Protein AF-A0A4Y8I2G7-F1 (afdb_monomer)

Solvent-accessible surface area (backbone atoms only — not comparable to full-atom values): 7886 Å² total; per-residue (Å²): 135,92,82,72,86,53,80,65,28,62,52,94,85,56,52,72,66,55,50,51,52,40,47,52,52,48,54,53,49,52,52,50,27,51,52,22,44,52,49,19,51,55,40,32,76,77,71,36,92,41,72,80,19,49,49,34,40,51,43,22,52,52,36,48,48,24,47,54,51,12,40,75,68,45,41,53,61,55,30,51,53,42,42,47,53,40,39,47,51,46,36,56,53,47,49,65,72,66,74,45,76,83,85,34,58,73,45,57,60,47,42,54,49,23,40,54,54,34,52,76,79,44,60,68,72,60,22,52,50,50,46,49,60,51,48,67,61,60,67,68,69,81,79,122

Radius of gyration: 16.77 Å; Cα contacts (8 Å, |Δi|>4): 136; chains: 1; bounding box: 57×23×41 Å

Structure (mmCIF, N/CA/C/O backbone):
data_AF-A0A4Y8I2G7-F1
#
_entry.id   AF-A0A4Y8I2G7-F1
#
loop_
_atom_site.group_PDB
_atom_site.id
_atom_site.type_symbol
_atom_site.label_atom_id
_atom_site.label_alt_id
_atom_site.label_comp_id
_atom_site.label_asym_id
_atom_site.label_entity_id
_atom_site.label_seq_id
_atom_site.pdbx_PDB_ins_code
_atom_site.Cartn_x
_atom_site.Cartn_y
_atom_site.Cartn_z
_atom_site.occupancy
_atom_site.B_iso_or_equiv
_atom_site.auth_seq_id
_atom_site.auth_comp_id
_atom_site.auth_asym_id
_atom_site.auth_atom_id
_atom_site.pdbx_PDB_model_num
ATOM 1 N N . MET A 1 1 ? -27.088 10.682 16.268 1.00 42.91 1 MET A N 1
ATOM 2 C CA . MET A 1 1 ? -26.927 11.184 14.885 1.00 42.91 1 MET A CA 1
ATOM 3 C C . MET A 1 1 ? -26.196 10.111 14.079 1.00 42.91 1 MET A C 1
ATOM 5 O O . MET A 1 1 ? -25.053 9.811 14.374 1.00 42.91 1 MET A O 1
ATOM 9 N N . ASN A 1 2 ? -26.893 9.438 13.162 1.00 51.47 2 ASN A N 1
ATOM 10 C CA . ASN A 1 2 ? -26.504 8.152 12.563 1.00 51.47 2 ASN A CA 1
ATOM 11 C C . ASN A 1 2 ? -25.748 8.350 11.228 1.00 51.47 2 ASN A C 1
ATOM 13 O O . ASN A 1 2 ? -26.271 8.000 10.174 1.00 51.47 2 ASN A O 1
ATOM 17 N N . LYS A 1 3 ? -24.583 9.021 11.237 1.00 52.00 3 LYS A N 1
ATOM 18 C CA . LYS A 1 3 ? -23.976 9.557 9.995 1.00 52.00 3 LYS A CA 1
ATOM 19 C C . LYS A 1 3 ? -22.889 8.713 9.326 1.00 52.00 3 LYS A C 1
ATOM 21 O O . LYS A 1 3 ? -22.531 9.020 8.196 1.00 52.00 3 LYS A O 1
ATOM 26 N N . TYR A 1 4 ? -22.434 7.622 9.935 1.00 53.34 4 TYR A N 1
ATOM 27 C CA . TYR A 1 4 ? -21.360 6.806 9.361 1.00 53.34 4 TYR A CA 1
ATOM 28 C C . TYR A 1 4 ? -21.714 5.319 9.414 1.00 53.34 4 TYR A C 1
ATOM 30 O O . TYR A 1 4 ? -21.094 4.529 10.125 1.00 53.34 4 TYR A O 1
ATOM 38 N N . LYS A 1 5 ? -22.734 4.912 8.645 1.00 55.44 5 LYS A N 1
ATOM 39 C CA . LYS A 1 5 ? -22.791 3.524 8.164 1.00 55.44 5 LYS A CA 1
ATOM 40 C C . LYS A 1 5 ? -21.670 3.372 7.153 1.00 55.44 5 LYS A C 1
ATOM 42 O O . LYS A 1 5 ? -21.831 3.617 5.962 1.00 55.44 5 LYS A O 1
ATOM 47 N N . LEU A 1 6 ? -20.499 3.076 7.679 1.00 63.94 6 LEU A N 1
ATOM 48 C CA . LEU A 1 6 ? -19.303 2.934 6.894 1.00 63.94 6 LEU A CA 1
ATOM 49 C C . LEU A 1 6 ? -19.394 1.621 6.115 1.00 63.94 6 LEU A C 1
ATOM 51 O O . LEU A 1 6 ? -19.560 0.570 6.722 1.00 63.94 6 LEU A O 1
ATOM 55 N N . PHE A 1 7 ? -19.367 1.686 4.782 1.00 77.94 7 PHE A N 1
ATOM 56 C CA . PHE A 1 7 ? -19.612 0.524 3.918 1.00 77.94 7 PHE A CA 1
ATOM 57 C C . PHE A 1 7 ? -18.551 -0.572 4.091 1.00 77.94 7 PHE A C 1
ATOM 59 O O . PHE A 1 7 ? -18.854 -1.762 4.042 1.00 77.94 7 PHE A O 1
ATOM 66 N N . PHE A 1 8 ? -17.294 -0.181 4.293 1.00 84.75 8 PHE A N 1
ATOM 67 C CA . PHE A 1 8 ? -16.179 -1.115 4.312 1.00 84.75 8 PHE A CA 1
ATOM 68 C C . PHE A 1 8 ? -16.090 -1.909 5.624 1.00 84.75 8 PHE A C 1
ATOM 70 O O . PHE A 1 8 ? -16.005 -1.316 6.697 1.00 84.75 8 PHE A O 1
ATOM 77 N N . ALA A 1 9 ? -16.056 -3.247 5.520 1.00 84.06 9 ALA A N 1
ATOM 78 C CA . ALA A 1 9 ? -15.854 -4.174 6.639 1.00 84.06 9 ALA A CA 1
ATOM 79 C C . ALA A 1 9 ? -16.783 -3.900 7.841 1.00 84.06 9 ALA A C 1
ATOM 81 O O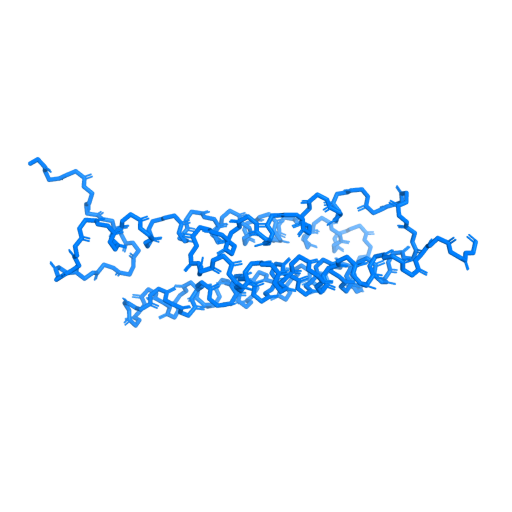 . ALA A 1 9 ? -16.367 -4.008 8.995 1.00 84.06 9 ALA A O 1
ATOM 82 N N . PHE A 1 10 ? -18.033 -3.516 7.567 1.00 86.12 10 PHE A N 1
ATOM 83 C CA . PHE A 1 10 ? -18.988 -3.089 8.586 1.00 86.12 10 PHE A CA 1
ATOM 84 C C . PHE A 1 10 ? -19.320 -4.208 9.584 1.00 86.12 10 PHE A C 1
ATOM 86 O O . PHE A 1 10 ? -19.812 -5.274 9.193 1.00 86.12 10 PHE A O 1
ATOM 93 N N . ASP A 1 11 ? -19.151 -3.926 10.878 1.00 86.25 11 ASP A N 1
ATOM 94 C CA . ASP A 1 11 ? -19.719 -4.720 11.964 1.00 86.25 11 ASP A CA 1
ATOM 95 C C . ASP A 1 11 ? -20.583 -3.823 12.878 1.00 86.25 11 ASP A C 1
ATOM 97 O O . ASP A 1 11 ? -20.114 -2.792 13.371 1.00 86.25 11 ASP A O 1
ATOM 101 N N . PRO A 1 12 ? -21.861 -4.174 13.132 1.00 83.56 12 PRO A N 1
ATOM 102 C CA . PRO A 1 12 ? -22.718 -3.401 14.030 1.00 83.56 12 PRO A CA 1
ATOM 103 C C . PRO A 1 12 ? -22.181 -3.308 15.466 1.00 83.56 12 PRO A C 1
ATOM 105 O O . PRO A 1 12 ? -22.563 -2.380 16.180 1.00 83.56 12 PRO A O 1
ATOM 108 N N . LYS A 1 13 ? -21.299 -4.225 15.882 1.00 87.06 13 LYS A N 1
ATOM 109 C CA . LYS A 1 13 ? -20.649 -4.223 17.199 1.00 87.06 13 LYS A CA 1
ATOM 110 C C . LYS A 1 13 ? -19.433 -3.298 17.277 1.00 87.06 13 LYS A C 1
ATOM 112 O O . LYS A 1 13 ? -18.936 -3.075 18.377 1.00 87.06 13 LYS A O 1
ATOM 117 N N . ASP A 1 14 ? -18.962 -2.756 16.153 1.00 86.31 14 ASP A N 1
ATOM 118 C CA . ASP A 1 14 ? -17.820 -1.843 16.150 1.00 86.31 14 ASP A CA 1
ATOM 119 C C . ASP A 1 14 ? -18.150 -0.547 16.895 1.00 86.31 14 ASP A C 1
ATOM 121 O O . ASP A 1 14 ? -19.212 0.054 16.679 1.00 86.31 14 ASP A O 1
ATOM 125 N N . THR A 1 15 ? -17.195 -0.082 17.700 1.00 88.25 15 THR A N 1
ATOM 126 C CA . THR A 1 15 ? -17.187 1.271 18.262 1.00 88.25 15 THR A CA 1
ATOM 127 C C . THR A 1 15 ? -16.985 2.312 17.157 1.00 88.25 15 THR A C 1
ATOM 129 O O . THR A 1 15 ? -16.558 1.997 16.044 1.00 88.25 15 THR A O 1
ATOM 132 N N . GLU A 1 16 ? -17.292 3.578 17.442 1.00 84.38 16 GLU A N 1
ATOM 133 C CA . GLU A 1 16 ? -17.085 4.669 16.480 1.00 84.38 16 GLU A CA 1
ATOM 134 C C . GLU A 1 16 ? -15.614 4.804 16.056 1.00 84.38 16 GLU A C 1
ATOM 136 O O . GLU A 1 16 ? -15.331 4.979 14.873 1.00 84.38 16 GLU A O 1
ATOM 141 N N . GLU A 1 17 ? -14.688 4.616 16.996 1.00 84.38 17 GLU A N 1
ATOM 142 C CA . GLU A 1 17 ? -13.244 4.630 16.747 1.00 84.38 17 GLU A CA 1
ATOM 143 C C . GLU A 1 17 ? -12.821 3.561 15.728 1.00 84.38 17 GLU A C 1
ATOM 145 O O . GLU A 1 17 ? -12.186 3.884 14.725 1.00 84.38 17 GLU A O 1
ATOM 150 N N . ILE A 1 18 ? -13.267 2.310 15.904 1.00 86.69 18 ILE A N 1
ATOM 151 C CA . ILE A 1 18 ? -12.967 1.216 14.964 1.00 86.69 18 ILE A CA 1
ATOM 152 C C . ILE A 1 18 ? -13.560 1.510 13.580 1.00 86.69 18 ILE A C 1
ATOM 154 O O . ILE A 1 18 ? -12.943 1.220 12.556 1.00 86.69 18 ILE A O 1
ATOM 158 N N . ARG A 1 19 ? -14.752 2.112 13.511 1.00 87.00 19 ARG A N 1
ATOM 159 C CA . ARG A 1 19 ? -15.365 2.483 12.225 1.00 87.00 19 ARG A CA 1
ATOM 160 C C . ARG A 1 19 ? -14.554 3.558 11.504 1.00 87.00 19 ARG A C 1
ATOM 162 O O . ARG A 1 19 ? -14.391 3.464 10.289 1.00 87.00 19 ARG A O 1
ATOM 169 N N . LEU A 1 20 ? -14.036 4.551 12.225 1.00 85.19 20 LEU A N 1
ATOM 170 C CA . LEU A 1 20 ? -13.154 5.575 11.658 1.00 85.19 20 LEU A CA 1
ATOM 171 C C . LEU A 1 20 ? -11.829 4.970 11.179 1.00 85.19 20 LEU A C 1
ATOM 173 O O . LEU A 1 20 ? -11.387 5.279 10.073 1.00 85.19 20 LEU A O 1
ATOM 177 N N . GLU A 1 21 ? -11.245 4.053 11.951 1.00 87.00 21 GLU A N 1
ATOM 178 C CA . GLU A 1 21 ? -10.035 3.316 11.570 1.00 87.00 21 GLU A CA 1
ATOM 179 C C . GLU A 1 21 ? -10.245 2.526 10.265 1.00 87.00 21 GLU A C 1
ATOM 181 O O . GLU A 1 21 ? -9.472 2.660 9.313 1.00 87.00 21 GLU A O 1
ATOM 186 N N . LYS A 1 22 ? -11.348 1.768 10.171 1.00 89.75 22 LYS A N 1
ATOM 187 C CA . LYS A 1 22 ? -11.750 1.024 8.964 1.00 89.75 22 LYS A CA 1
ATOM 188 C C . LYS A 1 22 ? -11.905 1.935 7.748 1.00 89.75 22 LYS A C 1
ATOM 190 O O . LYS A 1 22 ? -11.509 1.562 6.643 1.00 89.75 22 LYS A O 1
ATOM 195 N N . PHE A 1 23 ? -12.455 3.132 7.943 1.00 88.19 23 PHE A N 1
ATOM 196 C CA . PHE A 1 23 ? -12.615 4.113 6.873 1.00 88.19 23 PHE A CA 1
ATOM 197 C C . PHE A 1 23 ? -11.300 4.670 6.375 1.00 88.19 23 PHE A C 1
ATOM 199 O O . PHE A 1 23 ? -11.083 4.720 5.167 1.00 88.19 23 PHE A O 1
ATOM 206 N N . ALA A 1 24 ? -10.427 5.066 7.297 1.00 87.69 24 ALA A N 1
ATOM 207 C CA . ALA A 1 24 ? -9.111 5.575 6.962 1.00 87.69 24 ALA A CA 1
ATOM 208 C C . ALA A 1 24 ? -8.307 4.508 6.205 1.00 87.69 24 ALA A C 1
ATOM 210 O O . ALA A 1 24 ? -7.758 4.794 5.142 1.00 87.69 24 ALA A O 1
ATOM 211 N N . ALA A 1 25 ? -8.321 3.259 6.689 1.00 89.25 25 ALA A N 1
ATOM 212 C CA . ALA A 1 25 ? -7.662 2.137 6.027 1.00 89.25 25 ALA A CA 1
ATOM 213 C C . ALA A 1 25 ? -8.207 1.907 4.607 1.00 89.25 25 ALA A C 1
ATOM 215 O O . ALA A 1 25 ? -7.424 1.734 3.669 1.00 89.25 25 ALA A O 1
ATOM 216 N N . PHE A 1 26 ? -9.531 1.957 4.427 1.00 91.44 26 PHE A N 1
ATOM 217 C CA . PHE A 1 26 ? -10.163 1.857 3.112 1.00 91.44 26 PHE A CA 1
ATOM 218 C C . PHE A 1 26 ? -9.753 3.002 2.182 1.00 91.44 26 PHE A C 1
ATOM 220 O O . PHE A 1 26 ? -9.312 2.736 1.068 1.00 91.44 26 PHE A O 1
ATOM 227 N N . LEU A 1 27 ? -9.863 4.257 2.629 1.00 89.56 27 LEU A N 1
ATOM 228 C CA . LEU A 1 27 ? -9.540 5.435 1.820 1.00 89.56 27 LEU A CA 1
ATOM 229 C C . LEU A 1 27 ? -8.093 5.409 1.334 1.00 89.56 27 LEU A C 1
ATOM 231 O O . LEU A 1 27 ? -7.841 5.586 0.142 1.00 89.56 27 LEU A O 1
ATOM 235 N N . VAL A 1 28 ? -7.152 5.157 2.245 1.00 89.25 28 VAL A N 1
ATOM 236 C CA . VAL A 1 28 ? -5.724 5.088 1.927 1.00 89.25 28 VAL A CA 1
ATOM 237 C C . VAL A 1 28 ? -5.460 3.958 0.938 1.00 89.25 28 VAL A C 1
ATOM 239 O O . VAL A 1 28 ? -4.884 4.185 -0.124 1.00 89.25 28 VAL 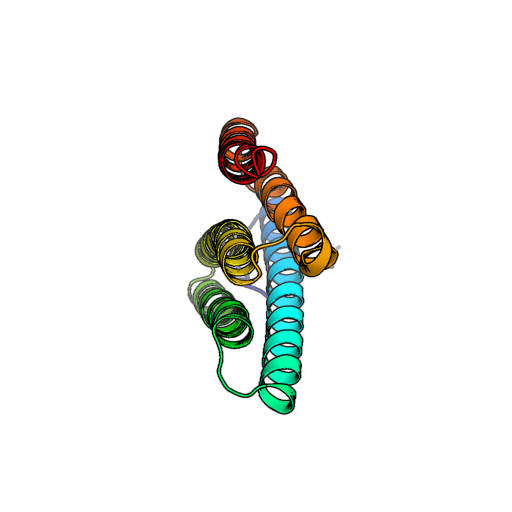A O 1
ATOM 242 N N . SER A 1 29 ? -5.932 2.749 1.244 1.00 91.44 29 SER A N 1
ATOM 243 C CA . SER A 1 29 ? -5.629 1.574 0.425 1.00 91.44 29 SER A CA 1
ATOM 244 C C . SER A 1 29 ? -6.289 1.642 -0.950 1.00 91.44 29 SER A C 1
ATOM 246 O O . SER A 1 29 ? -5.654 1.304 -1.947 1.00 91.44 29 SER A O 1
ATOM 248 N N . ALA A 1 30 ? -7.531 2.128 -1.041 1.00 91.81 30 ALA A N 1
ATOM 249 C CA . ALA A 1 30 ? -8.217 2.334 -2.314 1.00 91.81 30 ALA A CA 1
ATOM 250 C C . ALA A 1 30 ? -7.486 3.376 -3.172 1.00 91.81 30 ALA A C 1
ATOM 252 O O . ALA A 1 30 ? -7.217 3.122 -4.344 1.00 91.81 30 ALA A O 1
ATOM 253 N N . SER A 1 31 ? -7.087 4.505 -2.577 1.00 90.81 31 SER A N 1
ATOM 254 C CA . SER A 1 31 ? -6.334 5.553 -3.278 1.00 90.81 31 SER A CA 1
ATOM 255 C C . SER A 1 31 ? -4.988 5.036 -3.790 1.00 90.81 31 SER A C 1
ATOM 257 O O . SER A 1 31 ? -4.655 5.233 -4.957 1.00 90.81 31 SER A O 1
ATOM 259 N N . CYS A 1 32 ? -4.234 4.311 -2.956 1.00 89.50 32 CYS A N 1
ATOM 260 C CA . CYS A 1 32 ? -2.9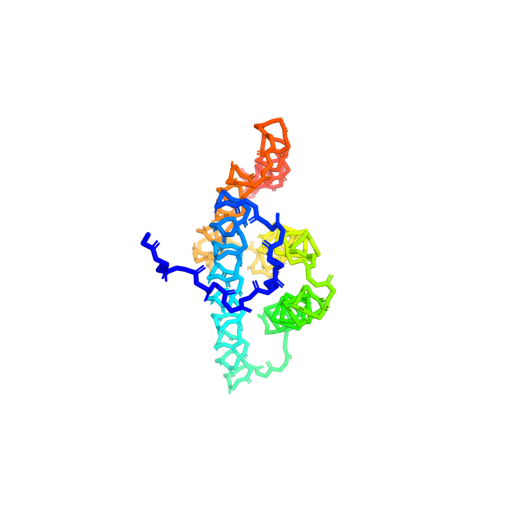61 3.708 -3.351 1.00 89.50 32 CYS A CA 1
ATOM 261 C C . CYS A 1 32 ? -3.132 2.634 -4.433 1.00 89.50 32 CYS A C 1
ATOM 263 O O . CYS A 1 32 ? -2.320 2.562 -5.348 1.00 89.50 32 CYS A O 1
ATOM 265 N N . THR A 1 33 ? -4.186 1.819 -4.356 1.00 92.94 33 THR A N 1
ATOM 266 C CA . THR A 1 33 ? -4.482 0.774 -5.350 1.00 92.94 33 THR A CA 1
ATOM 267 C C . THR A 1 33 ? -4.810 1.390 -6.711 1.00 92.94 33 THR A C 1
ATOM 269 O O . THR A 1 33 ? -4.303 0.919 -7.730 1.00 92.94 33 THR A O 1
ATOM 272 N N . LEU A 1 34 ? -5.600 2.472 -6.728 1.00 93.44 34 LEU A N 1
ATOM 273 C CA . LEU A 1 34 ? -5.905 3.240 -7.938 1.00 93.44 34 LEU A CA 1
ATOM 274 C C . LEU A 1 34 ? -4.644 3.883 -8.523 1.00 93.44 34 LEU A C 1
ATOM 276 O O . LEU A 1 34 ? -4.376 3.723 -9.710 1.00 93.44 34 LEU A O 1
ATOM 280 N N . ALA A 1 35 ? -3.844 4.555 -7.692 1.00 90.38 35 ALA A N 1
ATOM 281 C CA . ALA A 1 35 ? -2.590 5.166 -8.122 1.00 90.38 35 ALA A CA 1
ATOM 282 C C . ALA A 1 35 ? -1.604 4.124 -8.681 1.00 90.38 35 ALA A C 1
ATOM 284 O O . ALA A 1 35 ? -1.034 4.338 -9.749 1.00 90.38 35 ALA A O 1
ATOM 285 N N . GLY A 1 36 ? -1.454 2.976 -8.010 1.00 90.25 36 GLY A N 1
ATOM 286 C CA . GLY A 1 36 ? -0.631 1.857 -8.476 1.00 90.25 36 GLY A CA 1
ATOM 287 C C . GLY A 1 36 ? -1.120 1.288 -9.807 1.00 90.25 36 GLY A C 1
ATOM 288 O O . GLY A 1 36 ? -0.316 1.061 -10.705 1.00 90.25 36 GLY A O 1
ATOM 289 N N . GLY A 1 37 ? -2.440 1.163 -9.987 1.00 93.31 37 GLY A N 1
ATOM 290 C CA . GLY A 1 37 ? -3.036 0.711 -11.244 1.00 93.31 37 GLY A CA 1
ATOM 291 C C . GLY A 1 37 ? -2.789 1.683 -12.399 1.00 93.31 37 GLY A C 1
ATOM 292 O O . GLY A 1 37 ? -2.390 1.257 -13.482 1.00 93.31 37 GLY A O 1
ATOM 293 N N . ILE A 1 38 ? -2.960 2.989 -12.160 1.00 92.31 38 ILE A N 1
ATOM 294 C CA . ILE A 1 38 ? -2.652 4.044 -13.141 1.00 92.31 38 ILE A CA 1
ATOM 295 C C . ILE A 1 38 ? -1.166 4.004 -13.512 1.00 92.31 38 ILE A C 1
ATOM 297 O O . ILE A 1 38 ? -0.828 4.041 -14.694 1.00 92.31 38 ILE A O 1
ATOM 301 N N . TRP A 1 39 ? -0.283 3.879 -12.518 1.00 88.44 39 TRP A N 1
ATOM 302 C CA . TRP A 1 39 ? 1.159 3.797 -12.735 1.00 88.44 39 TRP A CA 1
ATOM 303 C C . TRP A 1 39 ? 1.535 2.577 -13.578 1.00 88.44 39 TRP A C 1
ATOM 305 O O . TRP A 1 39 ? 2.254 2.712 -14.570 1.00 88.44 39 TRP A O 1
ATOM 315 N N . THR A 1 40 ? 1.031 1.392 -13.220 1.00 91.56 40 THR A N 1
ATOM 316 C CA . THR A 1 40 ? 1.242 0.159 -13.986 1.00 91.56 40 THR A CA 1
ATOM 317 C C . THR A 1 40 ? 0.768 0.318 -15.417 1.00 91.56 40 THR A C 1
ATOM 319 O O . THR A 1 40 ? 1.526 -0.010 -16.325 1.00 91.56 40 THR A O 1
ATOM 322 N N . ALA A 1 41 ? -0.447 0.831 -15.630 1.00 93.00 41 ALA A N 1
ATOM 323 C CA . ALA A 1 41 ? -0.993 1.022 -16.967 1.00 93.00 41 ALA A CA 1
ATOM 324 C C . ALA A 1 41 ? -0.105 1.961 -17.793 1.00 93.00 41 ALA A C 1
ATOM 326 O O . ALA A 1 41 ? 0.314 1.600 -18.889 1.00 93.00 41 ALA A O 1
ATOM 327 N N . MET A 1 42 ? 0.251 3.124 -17.240 1.00 92.00 42 MET A N 1
ATOM 328 C CA . MET A 1 42 ? 1.106 4.105 -17.908 1.00 92.00 42 MET A CA 1
ATOM 329 C C . MET A 1 42 ? 2.458 3.502 -18.317 1.00 92.00 42 MET A C 1
ATOM 331 O O . MET A 1 42 ? 2.838 3.587 -19.482 1.00 92.00 42 MET A O 1
ATOM 335 N N . TYR A 1 43 ? 3.167 2.851 -17.389 1.00 86.44 43 TYR A N 1
ATOM 336 C CA . TYR A 1 43 ? 4.463 2.235 -17.695 1.00 86.44 43 TYR A CA 1
ATOM 337 C C . TYR A 1 43 ? 4.339 1.059 -18.664 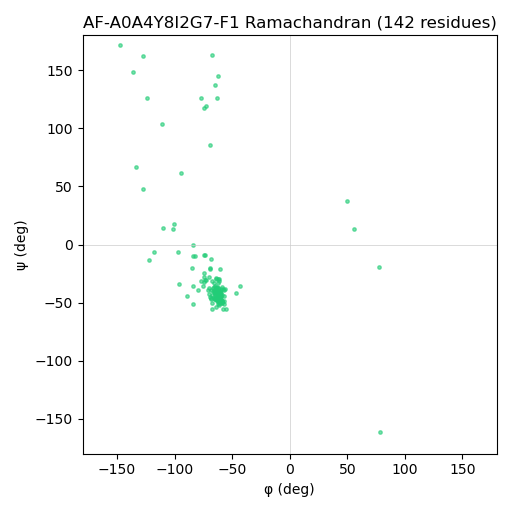1.00 86.44 43 TYR A C 1
ATOM 339 O O . TYR A 1 43 ? 5.193 0.902 -19.533 1.00 86.44 43 TYR A O 1
ATOM 347 N N . TYR A 1 44 ? 3.281 0.256 -18.546 1.00 90.00 44 TYR A N 1
ATOM 348 C CA . TYR A 1 44 ? 3.030 -0.862 -19.446 1.00 90.00 44 TYR A CA 1
ATOM 349 C C . TYR A 1 44 ? 2.814 -0.402 -20.891 1.00 90.00 44 TYR A C 1
ATOM 351 O O . TYR A 1 44 ? 3.391 -0.985 -21.803 1.00 90.00 44 TYR A O 1
ATOM 359 N N . PHE A 1 45 ? 2.043 0.663 -21.118 1.00 92.00 45 PHE A N 1
ATOM 360 C CA . PHE A 1 45 ? 1.801 1.157 -22.477 1.00 92.00 45 PHE A CA 1
ATOM 361 C C . PHE A 1 45 ? 3.032 1.803 -23.126 1.00 92.00 45 PHE A C 1
ATOM 363 O O . PHE A 1 45 ? 3.144 1.773 -24.348 1.00 92.00 45 PHE A O 1
ATOM 370 N N . ILE A 1 46 ? 3.950 2.372 -22.338 1.00 89.00 46 ILE A N 1
ATOM 371 C CA . ILE A 1 46 ? 5.148 3.051 -22.862 1.00 89.00 46 ILE A CA 1
ATOM 372 C C . ILE A 1 46 ? 6.325 2.077 -23.021 1.00 89.00 46 ILE A C 1
ATOM 374 O O . ILE A 1 46 ? 7.016 2.106 -24.036 1.00 89.00 46 ILE A O 1
ATOM 378 N N . PHE A 1 47 ? 6.562 1.220 -22.024 1.00 84.38 47 PHE A N 1
ATOM 379 C CA . PHE A 1 47 ? 7.762 0.380 -21.922 1.00 84.38 47 PHE A CA 1
ATOM 380 C C . PHE A 1 47 ? 7.469 -1.128 -21.941 1.00 84.38 47 PHE A C 1
ATOM 382 O O . PHE A 1 47 ? 8.399 -1.932 -21.979 1.00 84.38 47 PHE A O 1
ATOM 389 N N . GLY A 1 48 ? 6.198 -1.535 -21.905 1.00 88.12 48 GLY A N 1
ATOM 390 C CA . GLY A 1 48 ? 5.799 -2.934 -21.781 1.00 88.12 48 GLY A CA 1
ATOM 391 C C . GLY A 1 48 ? 5.911 -3.484 -20.355 1.00 88.12 48 GLY A C 1
ATOM 392 O O . GLY A 1 48 ? 5.941 -2.763 -19.349 1.00 88.12 48 GLY A O 1
ATOM 393 N N . TRP A 1 49 ? 5.941 -4.814 -20.250 1.00 85.50 49 TRP A N 1
ATOM 394 C CA . TRP A 1 49 ? 6.176 -5.483 -18.973 1.00 85.50 49 TRP A CA 1
ATOM 395 C C . TRP A 1 49 ? 7.651 -5.364 -18.587 1.00 85.50 49 TRP A C 1
ATOM 397 O O . TRP A 1 49 ? 8.526 -5.891 -19.266 1.00 85.50 49 TRP A O 1
ATOM 407 N N . GLY A 1 50 ? 7.910 -4.695 -17.470 1.00 84.06 50 GLY A N 1
ATOM 408 C CA . GLY A 1 50 ? 9.233 -4.535 -16.883 1.00 84.06 50 GLY A CA 1
ATOM 409 C C . GLY A 1 50 ? 9.128 -4.482 -15.365 1.00 84.06 50 GLY A C 1
ATOM 410 O O . GLY A 1 50 ? 8.029 -4.413 -14.810 1.00 84.06 50 GLY A O 1
ATOM 411 N N . LEU A 1 51 ? 10.265 -4.500 -14.669 1.00 80.25 51 LEU A N 1
ATOM 412 C CA . LEU A 1 51 ? 10.276 -4.535 -13.202 1.00 80.25 51 LEU A CA 1
ATOM 413 C C . LEU A 1 51 ? 9.518 -3.339 -12.589 1.00 80.25 51 LEU A C 1
ATOM 415 O O . LEU A 1 51 ? 8.753 -3.498 -11.640 1.00 80.25 51 LEU A O 1
ATOM 419 N N . THR A 1 52 ? 9.648 -2.163 -13.208 1.00 78.50 52 THR A N 1
ATOM 420 C CA . THR A 1 52 ? 8.995 -0.909 -12.799 1.00 78.50 52 THR A CA 1
ATOM 421 C C . THR A 1 52 ? 7.477 -0.897 -13.017 1.00 78.50 52 THR A C 1
ATOM 423 O O . THR A 1 52 ? 6.791 -0.127 -12.354 1.00 78.50 52 THR A O 1
ATOM 426 N N . SER A 1 53 ? 6.926 -1.745 -13.896 1.00 84.88 53 SER A N 1
ATOM 427 C CA . SER A 1 53 ? 5.471 -1.891 -14.084 1.00 84.88 53 SER A CA 1
ATOM 428 C C . SER A 1 53 ? 4.894 -3.064 -13.284 1.00 84.88 53 SER A C 1
ATOM 430 O O . SER A 1 53 ? 3.798 -2.947 -12.731 1.00 84.88 53 SER A O 1
ATOM 432 N N . LEU A 1 54 ? 5.664 -4.149 -13.133 1.00 89.62 54 LEU A N 1
ATOM 433 C CA . LEU A 1 54 ? 5.332 -5.331 -12.327 1.00 89.62 54 LEU A CA 1
ATOM 434 C C . LEU A 1 54 ? 5.238 -5.030 -10.829 1.00 89.62 54 LEU A C 1
ATOM 436 O O . LEU A 1 54 ? 4.338 -5.535 -10.161 1.00 89.62 54 LEU A O 1
ATOM 440 N N . LEU A 1 55 ? 6.140 -4.208 -10.290 1.00 89.25 55 LEU A N 1
ATOM 441 C CA . LEU A 1 55 ? 6.157 -3.891 -8.862 1.00 89.25 55 LEU A CA 1
ATOM 442 C C . LEU A 1 55 ? 4.879 -3.139 -8.422 1.00 89.25 55 LEU A C 1
ATOM 444 O O . LEU A 1 55 ? 4.177 -3.657 -7.551 1.00 89.25 55 LEU A O 1
ATOM 448 N N . PRO A 1 56 ? 4.474 -2.014 -9.045 1.00 88.94 56 PRO A N 1
ATOM 449 C CA . PRO A 1 56 ? 3.178 -1.389 -8.765 1.00 88.94 56 PRO A CA 1
ATOM 450 C C . PRO A 1 56 ? 1.980 -2.296 -9.088 1.00 88.94 56 PRO A C 1
ATOM 452 O O . PRO A 1 56 ? 0.983 -2.259 -8.370 1.00 88.94 56 PRO A O 1
ATOM 455 N N . ALA A 1 57 ? 2.085 -3.183 -10.086 1.00 91.94 57 ALA A N 1
ATOM 456 C CA . ALA A 1 57 ? 1.007 -4.128 -10.388 1.00 91.94 57 ALA A CA 1
ATOM 457 C C . ALA A 1 57 ? 0.802 -5.096 -9.216 1.00 91.94 57 ALA A C 1
ATOM 459 O O . ALA A 1 57 ? -0.321 -5.312 -8.761 1.00 91.94 57 ALA A O 1
ATOM 460 N N . SER A 1 58 ? 1.903 -5.637 -8.685 1.00 93.50 58 SER A N 1
ATOM 461 C CA . SER A 1 58 ? 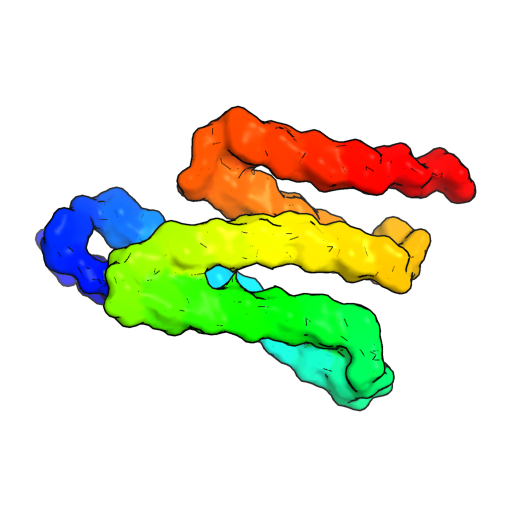1.892 -6.519 -7.519 1.00 93.50 58 SER A CA 1
ATOM 462 C C . SER A 1 58 ? 1.318 -5.817 -6.287 1.00 93.50 58 SER A C 1
ATOM 464 O O . SER A 1 58 ? 0.494 -6.409 -5.593 1.00 93.50 58 SER A O 1
ATOM 466 N N . PHE A 1 59 ? 1.648 -4.534 -6.080 1.00 92.19 59 PHE A N 1
ATOM 467 C CA . PHE A 1 59 ? 1.037 -3.700 -5.043 1.00 92.19 59 PHE A CA 1
ATOM 468 C C . PHE A 1 59 ? -0.489 -3.687 -5.191 1.00 92.19 59 PHE A C 1
ATOM 470 O O . PHE A 1 59 ? -1.207 -4.047 -4.259 1.00 92.19 59 PHE A O 1
ATOM 477 N N . THR A 1 60 ? -0.984 -3.314 -6.373 1.00 94.56 60 THR A N 1
ATOM 478 C CA . THR A 1 60 ? -2.418 -3.190 -6.663 1.00 94.56 60 THR A CA 1
ATOM 479 C C . THR A 1 60 ? -3.152 -4.516 -6.479 1.00 94.56 60 THR A C 1
ATOM 481 O O . THR A 1 60 ? -4.230 -4.532 -5.886 1.00 94.56 60 THR A O 1
ATOM 484 N N . PHE A 1 61 ? -2.575 -5.639 -6.913 1.00 95.69 61 PHE A N 1
ATOM 485 C CA . PHE A 1 61 ? -3.188 -6.956 -6.726 1.00 95.69 61 PHE A CA 1
ATOM 486 C C . PHE A 1 61 ? -3.209 -7.399 -5.261 1.00 95.69 61 PHE A C 1
ATOM 488 O O . PHE A 1 61 ? -4.244 -7.867 -4.787 1.00 95.69 61 PHE A O 1
ATOM 495 N N . ILE A 1 62 ? -2.102 -7.237 -4.528 1.00 95.69 62 ILE A N 1
ATOM 496 C CA . ILE A 1 62 ? -2.010 -7.664 -3.125 1.00 95.69 62 ILE A CA 1
ATOM 497 C C . ILE A 1 62 ? -2.932 -6.813 -2.247 1.00 95.69 62 ILE A C 1
ATOM 499 O O . ILE A 1 62 ? -3.744 -7.356 -1.497 1.00 95.69 62 ILE A O 1
ATOM 503 N N . VAL A 1 63 ? -2.848 -5.484 -2.356 1.00 95.44 63 VAL A N 1
ATOM 504 C CA . VAL A 1 63 ? -3.657 -4.559 -1.550 1.00 95.44 63 VAL A CA 1
ATOM 505 C C . VAL A 1 63 ? -5.125 -4.607 -1.968 1.00 95.44 63 VAL A C 1
ATOM 507 O O . VAL A 1 63 ? -5.999 -4.681 -1.106 1.00 95.44 63 VAL A O 1
ATOM 510 N N . GLY A 1 64 ? -5.418 -4.641 -3.271 1.00 95.19 64 GLY A N 1
ATOM 511 C CA . GLY A 1 64 ? -6.783 -4.783 -3.779 1.00 95.19 64 GLY A CA 1
ATOM 512 C C . GLY A 1 64 ? -7.433 -6.100 -3.341 1.00 95.19 64 GLY A C 1
ATOM 513 O O . GLY A 1 64 ? -8.578 -6.110 -2.885 1.00 95.19 64 GLY A O 1
ATOM 514 N N . GLY A 1 65 ? -6.683 -7.205 -3.382 1.00 95.56 65 GLY A N 1
ATOM 515 C CA . GLY A 1 65 ? -7.123 -8.495 -2.852 1.00 95.56 65 GLY A CA 1
ATOM 516 C C . GLY A 1 65 ? -7.360 -8.453 -1.341 1.00 95.56 65 GLY A C 1
ATOM 517 O O . GLY A 1 65 ? -8.401 -8.905 -0.862 1.00 95.56 65 GLY A O 1
ATOM 518 N N . ALA A 1 66 ? -6.448 -7.844 -0.580 1.00 94.56 66 ALA A N 1
ATOM 519 C CA . ALA A 1 66 ? -6.602 -7.670 0.862 1.00 94.56 66 ALA A CA 1
ATOM 520 C C . ALA A 1 66 ? -7.816 -6.799 1.222 1.00 94.56 66 ALA A C 1
ATOM 522 O O . ALA A 1 66 ? -8.470 -7.061 2.232 1.00 94.56 66 ALA A O 1
ATOM 523 N N . LEU A 1 67 ? -8.160 -5.807 0.394 1.00 93.38 67 LEU A N 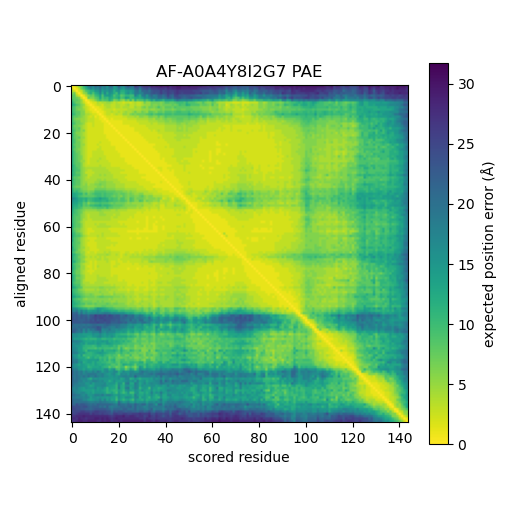1
ATOM 524 C CA . LEU A 1 67 ? -9.357 -4.980 0.551 1.00 93.38 67 LEU A CA 1
ATOM 525 C C . LEU A 1 67 ? -10.615 -5.847 0.424 1.00 93.38 67 LEU A C 1
ATOM 527 O O . LEU A 1 67 ? -11.479 -5.813 1.301 1.00 93.38 67 LEU A O 1
ATOM 531 N N . PHE A 1 68 ? -10.682 -6.694 -0.604 1.00 93.94 68 PHE A N 1
ATOM 532 C CA . PHE A 1 68 ? -11.793 -7.626 -0.798 1.00 93.94 68 PHE A CA 1
ATOM 533 C C . PHE A 1 68 ? -11.917 -8.638 0.355 1.00 93.94 68 PHE A C 1
ATOM 535 O O . PHE A 1 68 ? -12.990 -8.787 0.944 1.00 93.94 68 PHE A O 1
ATOM 542 N N . ILE A 1 69 ? -10.806 -9.271 0.750 1.00 93.88 69 ILE A N 1
ATOM 543 C CA . ILE A 1 69 ? -10.763 -10.240 1.858 1.00 93.88 69 ILE A CA 1
ATOM 544 C C . ILE A 1 69 ? -11.174 -9.582 3.181 1.00 93.88 69 ILE A C 1
ATOM 546 O O . ILE A 1 69 ? -11.954 -10.154 3.945 1.00 93.88 69 ILE A O 1
ATOM 550 N N . SER A 1 70 ? -10.692 -8.370 3.457 1.00 92.44 70 SER A N 1
ATOM 551 C CA . SER A 1 70 ? -11.025 -7.624 4.678 1.00 92.44 70 SER A CA 1
ATOM 552 C C . SER A 1 70 ? -12.498 -7.237 4.733 1.00 92.44 70 SER A C 1
ATOM 554 O O . SER A 1 70 ? -13.105 -7.267 5.802 1.00 92.44 70 SER A O 1
ATOM 556 N N . HIS A 1 71 ? -13.091 -6.905 3.583 1.00 92.38 71 HIS A N 1
ATOM 557 C CA . HIS A 1 71 ? -14.512 -6.596 3.498 1.00 92.38 71 HIS A CA 1
ATOM 558 C C . HIS A 1 71 ? -15.372 -7.824 3.826 1.00 92.38 71 HIS A C 1
ATOM 560 O O . HIS A 1 71 ? -16.283 -7.728 4.646 1.00 92.38 71 HIS A O 1
ATOM 566 N N . ILE A 1 72 ? -15.047 -8.986 3.248 1.00 91.25 72 ILE A N 1
ATOM 567 C CA . ILE A 1 72 ? -15.791 -10.237 3.474 1.00 91.25 72 ILE A CA 1
ATOM 568 C C . ILE A 1 72 ? -15.608 -10.749 4.905 1.00 91.25 72 ILE A C 1
ATOM 570 O O . ILE A 1 72 ? -16.579 -11.103 5.570 1.00 91.25 72 ILE A O 1
ATOM 574 N N . SER A 1 73 ? -14.369 -10.770 5.397 1.00 90.19 73 SER A N 1
ATOM 575 C CA . SER A 1 73 ? -14.047 -11.236 6.753 1.00 90.19 73 SER A CA 1
ATOM 576 C C . SER A 1 73 ? -14.456 -10.251 7.851 1.00 90.19 73 SER A C 1
ATOM 578 O O . SER A 1 73 ? -14.366 -10.589 9.029 1.00 90.19 73 SER A O 1
ATOM 580 N N . LYS A 1 74 ? -14.873 -9.029 7.479 1.00 87.75 74 LYS A N 1
ATOM 581 C CA . LYS A 1 74 ? -15.137 -7.886 8.375 1.00 87.75 74 LYS A CA 1
ATOM 582 C C . LYS A 1 74 ? -13.947 -7.495 9.259 1.00 87.75 74 LYS A C 1
ATOM 584 O O . LYS A 1 74 ? -14.093 -6.715 10.202 1.00 87.75 74 LYS A O 1
ATOM 589 N N . ASN A 1 75 ? -12.763 -8.012 8.940 1.00 88.62 75 ASN A N 1
ATOM 590 C CA . ASN A 1 75 ? -11.535 -7.795 9.679 1.00 88.62 75 ASN A CA 1
ATOM 591 C C . ASN A 1 75 ? -10.587 -6.937 8.841 1.00 88.62 75 ASN A C 1
ATOM 593 O O . ASN A 1 75 ? -9.941 -7.413 7.909 1.00 88.62 75 ASN A O 1
ATOM 597 N N . HIS A 1 76 ? -10.486 -5.657 9.191 1.00 88.25 76 HIS A N 1
ATOM 598 C CA . HIS A 1 76 ? -9.678 -4.673 8.470 1.00 88.25 76 HIS A CA 1
ATOM 599 C C . HIS A 1 76 ? -8.173 -4.819 8.691 1.00 88.25 76 HIS A C 1
ATOM 601 O O . HIS A 1 76 ? -7.387 -4.191 7.983 1.00 88.25 76 HIS A O 1
ATOM 607 N N . ARG A 1 77 ? -7.750 -5.674 9.629 1.00 87.75 77 ARG A N 1
ATOM 608 C CA . ARG A 1 77 ? -6.329 -5.894 9.915 1.00 87.75 77 ARG A CA 1
ATOM 609 C C . ARG A 1 77 ? -5.583 -6.477 8.721 1.00 87.75 77 ARG A C 1
ATOM 611 O O . ARG A 1 77 ? -4.445 -6.085 8.492 1.00 87.75 77 ARG A O 1
ATOM 618 N N . TYR A 1 78 ? -6.209 -7.358 7.934 1.00 89.25 78 TYR A N 1
ATOM 619 C CA . TYR A 1 78 ? -5.572 -7.915 6.733 1.00 89.25 78 TYR A CA 1
ATOM 620 C C . TYR A 1 78 ? -5.184 -6.814 5.740 1.00 89.25 78 TYR A C 1
ATOM 622 O O . TYR A 1 78 ? -4.064 -6.818 5.233 1.00 89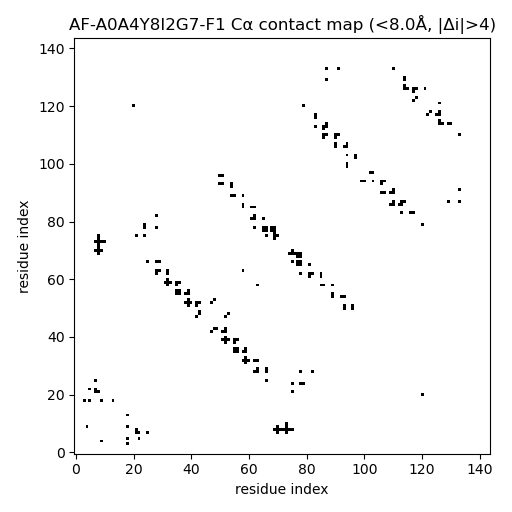.25 78 TYR A O 1
ATOM 630 N N . LEU A 1 79 ? -6.075 -5.840 5.524 1.00 92.00 79 LEU A N 1
ATOM 631 C CA . LEU A 1 79 ? -5.812 -4.675 4.682 1.00 92.00 79 LEU A CA 1
ATOM 632 C C . LEU A 1 79 ? -4.669 -3.828 5.239 1.00 92.00 79 LEU A C 1
ATOM 634 O O . LEU A 1 79 ? -3.752 -3.494 4.497 1.00 92.00 79 LEU A O 1
ATOM 638 N N . ILE A 1 80 ? -4.696 -3.520 6.538 1.00 89.38 80 ILE A N 1
ATOM 639 C CA . ILE A 1 80 ? -3.658 -2.708 7.184 1.00 89.38 80 ILE A CA 1
ATOM 640 C C . ILE A 1 80 ? -2.276 -3.366 7.041 1.00 89.38 80 ILE A C 1
ATOM 642 O O . ILE A 1 80 ? -1.320 -2.704 6.633 1.00 89.38 80 ILE A O 1
ATOM 646 N N . TYR A 1 81 ? -2.160 -4.666 7.336 1.00 87.75 81 TYR A N 1
ATOM 647 C CA . TYR A 1 81 ? -0.888 -5.381 7.210 1.00 87.75 81 TYR A CA 1
ATOM 648 C C . TYR A 1 81 ? -0.399 -5.416 5.761 1.00 87.75 81 TYR A C 1
ATOM 650 O O . TYR A 1 81 ? 0.760 -5.094 5.505 1.00 87.75 81 TYR A O 1
ATOM 658 N N . ALA A 1 82 ? -1.276 -5.755 4.811 1.00 90.88 82 ALA A N 1
ATOM 659 C CA . ALA A 1 82 ? -0.927 -5.779 3.394 1.00 90.88 82 ALA A CA 1
ATOM 660 C C . ALA A 1 82 ? -0.465 -4.399 2.905 1.00 90.88 82 ALA A C 1
ATOM 662 O O . ALA A 1 82 ? 0.587 -4.298 2.274 1.00 90.88 82 ALA A O 1
ATOM 663 N N . GLN A 1 83 ? -1.203 -3.342 3.252 1.00 90.25 83 GLN A N 1
ATOM 664 C CA . GLN A 1 83 ? -0.895 -1.963 2.882 1.00 90.25 83 GLN A CA 1
ATOM 665 C C . GLN A 1 83 ? 0.482 -1.542 3.404 1.00 90.25 83 GLN A C 1
ATOM 667 O O . GLN A 1 83 ? 1.294 -1.055 2.624 1.00 90.25 83 GLN A O 1
ATOM 672 N N . ILE A 1 84 ? 0.775 -1.754 4.692 1.00 85.69 84 ILE A N 1
ATOM 673 C CA . ILE A 1 84 ? 2.045 -1.325 5.300 1.00 85.69 84 ILE A CA 1
ATOM 674 C C . ILE A 1 84 ? 3.232 -2.113 4.755 1.00 85.69 84 ILE A C 1
ATOM 676 O O . ILE A 1 84 ? 4.266 -1.523 4.444 1.00 85.69 84 ILE A O 1
ATOM 680 N N . ILE A 1 85 ? 3.095 -3.433 4.610 1.00 86.38 85 ILE A N 1
ATOM 681 C CA . ILE A 1 85 ? 4.157 -4.271 4.044 1.00 86.38 85 ILE A CA 1
ATOM 682 C C . ILE A 1 85 ? 4.437 -3.815 2.609 1.00 86.38 85 ILE A C 1
ATOM 684 O O . ILE A 1 85 ? 5.582 -3.514 2.268 1.00 86.38 85 ILE A O 1
ATOM 688 N N . CYS A 1 86 ? 3.401 -3.687 1.779 1.00 88.19 86 CYS A N 1
ATOM 689 C CA . CYS A 1 86 ? 3.579 -3.325 0.377 1.00 88.19 86 CYS A CA 1
ATOM 690 C C . CYS A 1 86 ? 4.142 -1.909 0.221 1.00 88.19 86 CYS A C 1
ATOM 692 O O . CYS A 1 86 ? 5.111 -1.729 -0.511 1.00 88.19 86 CYS A O 1
ATOM 694 N N . ILE A 1 87 ? 3.602 -0.917 0.936 1.00 83.56 87 ILE A N 1
ATOM 695 C CA . ILE A 1 87 ? 4.060 0.475 0.813 1.00 83.56 87 ILE A CA 1
ATOM 696 C C . ILE A 1 87 ? 5.475 0.678 1.373 1.00 83.56 87 ILE A C 1
ATOM 698 O O . ILE A 1 87 ? 6.143 1.635 1.005 1.00 83.56 87 ILE A O 1
ATOM 702 N N . THR A 1 88 ? 5.958 -0.221 2.233 1.00 81.44 88 THR A N 1
ATOM 703 C CA . THR A 1 88 ? 7.338 -0.172 2.735 1.00 81.44 88 THR A CA 1
ATOM 704 C C . THR A 1 88 ? 8.305 -0.839 1.760 1.00 81.44 88 THR A C 1
ATOM 706 O O . THR A 1 88 ? 9.327 -0.261 1.392 1.00 81.44 88 THR A O 1
ATOM 709 N N . TYR A 1 89 ? 8.008 -2.069 1.334 1.00 82.69 89 TYR A N 1
ATOM 710 C CA . TYR A 1 89 ? 8.971 -2.873 0.581 1.00 82.69 89 TYR A CA 1
ATOM 711 C C . TYR A 1 89 ? 8.972 -2.575 -0.919 1.00 82.69 89 TYR A C 1
ATOM 713 O O . TYR A 1 89 ? 10.039 -2.593 -1.532 1.00 82.69 89 TYR A O 1
ATOM 721 N N . ILE A 1 90 ? 7.819 -2.273 -1.523 1.00 84.31 90 ILE A N 1
ATOM 722 C CA . ILE A 1 90 ? 7.742 -2.047 -2.973 1.00 84.31 90 ILE A CA 1
ATOM 723 C C . ILE A 1 90 ? 8.528 -0.805 -3.402 1.00 84.31 90 ILE A C 1
ATOM 725 O O . ILE A 1 90 ? 9.343 -0.942 -4.315 1.00 84.31 90 ILE A O 1
ATOM 729 N N . PRO A 1 91 ? 8.411 0.364 -2.742 1.00 78.94 91 PRO A N 1
ATOM 730 C CA . PRO A 1 91 ? 9.251 1.514 -3.072 1.00 78.94 91 PRO A CA 1
ATOM 731 C C . PRO A 1 91 ? 10.746 1.219 -2.931 1.00 78.94 91 PRO A C 1
ATOM 733 O O . PRO A 1 91 ? 11.530 1.643 -3.773 1.00 78.94 91 PRO A O 1
ATOM 736 N N . ALA A 1 92 ? 11.148 0.426 -1.931 1.00 77.50 92 ALA A N 1
ATOM 737 C CA . ALA A 1 92 ? 12.543 0.021 -1.772 1.00 77.50 92 ALA A CA 1
ATOM 738 C C . ALA A 1 92 ? 13.039 -0.849 -2.944 1.00 77.50 92 ALA A C 1
ATOM 740 O O . ALA A 1 92 ? 14.167 -0.675 -3.403 1.00 77.50 92 ALA A O 1
ATOM 741 N N . PHE A 1 93 ? 12.206 -1.760 -3.457 1.00 81.88 93 PHE A N 1
ATOM 742 C CA . PHE A 1 93 ? 12.546 -2.561 -4.639 1.00 81.88 93 PHE A CA 1
ATOM 743 C C . PHE A 1 93 ? 12.559 -1.733 -5.929 1.00 81.88 93 PHE A C 1
ATOM 745 O O . PHE A 1 93 ? 13.453 -1.909 -6.758 1.00 81.88 93 PHE A O 1
ATOM 752 N N . ILE A 1 94 ? 11.619 -0.796 -6.086 1.00 78.50 94 ILE A N 1
ATOM 753 C CA . ILE A 1 94 ? 11.600 0.129 -7.227 1.00 78.50 94 ILE A CA 1
ATOM 754 C C . ILE A 1 94 ? 12.866 0.995 -7.216 1.00 78.50 94 ILE A C 1
ATOM 756 O O . ILE A 1 94 ? 13.532 1.103 -8.242 1.00 78.50 94 ILE A O 1
ATOM 760 N N . GLN A 1 95 ? 13.249 1.546 -6.060 1.00 74.56 95 GLN A N 1
ATOM 761 C CA . GLN A 1 95 ? 14.473 2.338 -5.910 1.00 74.56 95 GLN A CA 1
ATOM 762 C C . GLN A 1 95 ? 15.715 1.551 -6.338 1.00 74.56 95 GLN A C 1
ATOM 764 O O . GLN A 1 95 ? 16.557 2.074 -7.064 1.00 74.56 95 GLN A O 1
ATOM 769 N N . TRP A 1 96 ? 15.815 0.285 -5.922 1.00 71.62 96 TRP A N 1
ATOM 770 C CA . TRP A 1 96 ? 16.937 -0.573 -6.305 1.00 71.62 96 TRP A CA 1
ATOM 771 C C . TRP A 1 96 ? 16.978 -0.828 -7.820 1.00 71.62 96 TRP A C 1
ATOM 773 O O . TRP A 1 96 ? 18.048 -0.965 -8.401 1.00 71.62 96 TRP A O 1
ATOM 783 N N . SER A 1 97 ? 15.818 -0.829 -8.475 1.00 72.00 97 SER A N 1
ATOM 784 C CA . SER A 1 97 ? 15.717 -1.056 -9.919 1.00 72.00 97 SER A CA 1
ATOM 785 C C . SER A 1 97 ? 16.101 0.171 -10.750 1.00 72.00 97 SER A C 1
ATOM 787 O O . SER A 1 97 ? 16.601 0.015 -11.859 1.00 72.00 97 SER A O 1
ATOM 789 N N . ILE A 1 98 ? 15.857 1.381 -10.233 1.00 71.00 98 ILE A N 1
ATOM 790 C CA . ILE A 1 98 ? 16.119 2.653 -10.932 1.00 71.00 98 ILE A CA 1
ATOM 791 C C . ILE A 1 98 ? 17.581 3.110 -10.749 1.00 71.00 98 ILE A C 1
ATOM 793 O O . ILE A 1 98 ? 18.094 3.869 -11.563 1.00 71.00 98 ILE A O 1
ATOM 797 N N . GLY A 1 99 ? 18.291 2.615 -9.729 1.00 58.12 99 GLY A N 1
ATOM 798 C CA . GLY A 1 99 ? 19.750 2.752 -9.598 1.00 58.12 99 GLY A CA 1
ATOM 799 C C . GLY A 1 99 ? 20.266 4.118 -9.114 1.00 58.12 99 GLY A C 1
ATOM 800 O O . GLY A 1 99 ? 21.370 4.167 -8.580 1.00 58.12 99 GLY A O 1
ATOM 801 N N . GLY A 1 100 ? 19.479 5.200 -9.208 1.00 62.50 100 GLY A N 1
ATOM 802 C CA . GLY A 1 100 ? 19.868 6.552 -8.776 1.00 62.50 100 GLY A CA 1
ATOM 803 C C . GLY A 1 100 ? 18.782 7.308 -7.998 1.00 62.50 100 GLY A C 1
ATOM 804 O O . GLY A 1 100 ? 17.589 7.124 -8.223 1.00 62.50 100 GLY A O 1
ATOM 805 N N . VAL A 1 101 ? 19.199 8.175 -7.066 1.00 56.19 101 VAL A N 1
ATOM 806 C CA . VAL A 1 101 ? 18.314 9.018 -6.226 1.00 56.19 101 VAL A CA 1
ATOM 807 C C . VAL A 1 101 ? 17.667 10.163 -7.022 1.00 56.19 101 VAL A C 1
ATOM 809 O O . VAL A 1 101 ? 16.546 10.571 -6.723 1.00 56.19 101 VAL A O 1
ATOM 812 N N . PHE A 1 102 ? 18.352 10.670 -8.052 1.00 53.38 102 PHE A N 1
ATOM 813 C CA . PHE A 1 102 ? 17.873 11.790 -8.871 1.00 53.38 102 PHE A CA 1
ATOM 814 C C . PHE A 1 102 ? 16.752 11.389 -9.842 1.00 53.38 102 PHE A C 1
ATOM 816 O O . PHE A 1 102 ? 15.834 12.176 -10.060 1.00 53.38 102 PHE A O 1
ATOM 823 N N . ASP A 1 103 ? 16.762 10.148 -10.336 1.00 58.19 103 ASP A N 1
ATOM 824 C CA . ASP A 1 103 ? 15.726 9.621 -11.238 1.00 58.19 103 ASP A CA 1
ATOM 825 C C . ASP A 1 103 ? 14.494 9.080 -10.492 1.00 58.19 103 ASP A C 1
ATOM 827 O O . ASP A 1 103 ? 13.461 8.785 -11.094 1.00 58.19 103 ASP A O 1
ATOM 831 N N .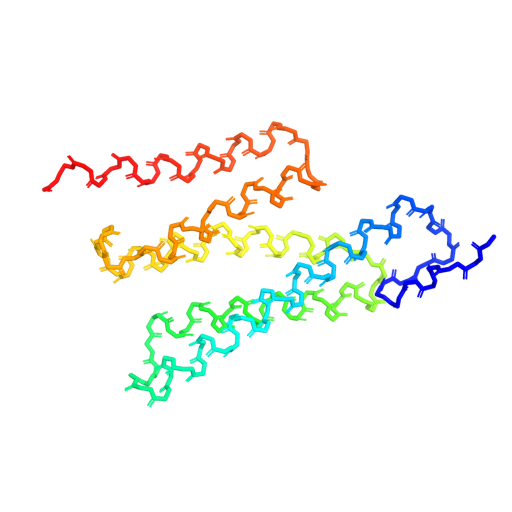 SER A 1 104 ? 14.573 8.955 -9.164 1.00 60.38 104 SER A N 1
ATOM 832 C CA . SER A 1 104 ? 13.571 8.270 -8.348 1.00 60.38 104 SER A CA 1
ATOM 833 C C . SER A 1 104 ? 12.734 9.190 -7.454 1.00 60.38 104 SER A C 1
ATOM 835 O O . SER A 1 104 ? 12.038 8.697 -6.568 1.00 60.38 104 SER A O 1
ATOM 837 N N . GLY A 1 105 ? 12.748 10.511 -7.671 1.00 64.75 105 GLY A N 1
ATOM 838 C CA . GLY A 1 105 ? 12.156 11.500 -6.752 1.00 64.75 105 GLY A CA 1
ATOM 839 C C . GLY A 1 105 ? 10.740 11.170 -6.240 1.00 64.75 105 GLY A C 1
ATOM 840 O O . GLY A 1 105 ? 10.471 11.280 -5.044 1.00 64.75 105 GLY A O 1
ATOM 841 N N . PHE A 1 106 ? 9.848 10.668 -7.102 1.00 65.88 106 PHE A N 1
ATOM 842 C CA . PHE A 1 106 ? 8.498 10.235 -6.701 1.00 65.88 106 PHE A CA 1
ATOM 843 C C . PHE A 1 106 ? 8.476 8.991 -5.792 1.00 65.88 106 PHE A C 1
ATOM 845 O O . PHE A 1 106 ? 7.608 8.874 -4.926 1.00 65.88 106 PHE A O 1
ATOM 852 N N . VAL A 1 107 ? 9.435 8.077 -5.950 1.00 67.94 107 VAL A N 1
ATOM 853 C CA . VAL A 1 107 ? 9.576 6.842 -5.158 1.00 67.94 107 VAL A CA 1
ATOM 854 C C . VAL A 1 107 ? 10.001 7.163 -3.724 1.00 67.94 107 VAL A C 1
ATOM 856 O O . VAL A 1 107 ? 9.495 6.559 -2.778 1.00 67.94 107 VAL A O 1
ATOM 859 N N . LEU A 1 108 ? 10.871 8.162 -3.552 1.00 66.19 108 LEU A N 1
ATOM 860 C CA . LEU A 1 108 ? 11.305 8.653 -2.243 1.00 66.19 108 LEU A CA 1
ATOM 861 C C . LEU A 1 108 ? 10.150 9.251 -1.435 1.00 66.19 108 LEU A C 1
ATOM 863 O O . LEU A 1 108 ? 9.984 8.904 -0.268 1.00 66.19 108 LEU A O 1
ATOM 867 N N . VAL A 1 109 ? 9.309 10.087 -2.055 1.00 68.62 109 VAL A N 1
ATOM 868 C CA . VAL A 1 109 ? 8.114 10.648 -1.395 1.00 68.62 109 VAL A CA 1
ATOM 869 C C . VAL A 1 109 ? 7.171 9.531 -0.945 1.00 68.62 109 VAL A C 1
ATOM 871 O O . VAL A 1 109 ? 6.675 9.552 0.179 1.00 68.62 109 VAL A O 1
ATOM 874 N N . TRP A 1 110 ? 6.974 8.512 -1.783 1.00 70.25 110 TRP A N 1
ATOM 875 C CA . TRP A 1 110 ? 6.146 7.354 -1.446 1.00 70.25 110 TRP A CA 1
ATOM 876 C C . TRP A 1 110 ? 6.707 6.520 -0.286 1.00 70.25 110 TRP A C 1
ATOM 878 O O . TRP A 1 110 ? 5.938 6.045 0.549 1.00 70.25 110 TRP A O 1
ATOM 888 N N . ALA A 1 111 ? 8.032 6.393 -0.175 1.00 69.88 111 ALA A N 1
ATOM 889 C CA . ALA A 1 111 ? 8.672 5.690 0.936 1.00 69.88 111 ALA A CA 1
ATOM 890 C C . ALA A 1 111 ? 8.392 6.351 2.302 1.00 69.88 111 ALA A C 1
ATOM 892 O O . ALA A 1 111 ? 8.301 5.647 3.305 1.00 69.88 111 ALA A O 1
ATOM 893 N N . PHE A 1 112 ? 8.180 7.674 2.356 1.00 70.56 112 PHE A N 1
ATOM 894 C CA . PHE A 1 112 ? 7.790 8.383 3.587 1.00 70.56 112 PHE A CA 1
ATOM 895 C C . PHE A 1 112 ? 6.327 8.164 3.992 1.00 70.56 112 PHE A C 1
ATOM 897 O O . PHE A 1 112 ? 5.994 8.248 5.177 1.00 70.56 112 PHE A O 1
ATOM 904 N N . VAL A 1 113 ? 5.452 7.836 3.038 1.00 73.31 113 VAL A N 1
ATOM 905 C CA . VAL A 1 113 ? 4.035 7.567 3.319 1.00 73.31 113 VAL A CA 1
ATOM 906 C C . VAL A 1 113 ? 3.880 6.300 4.170 1.00 73.31 113 VAL A C 1
ATOM 908 O O . VAL A 1 113 ? 3.012 6.250 5.040 1.00 73.31 113 VAL A O 1
ATOM 911 N N . GLY A 1 114 ? 4.754 5.302 3.999 1.00 71.44 114 GLY A N 1
ATOM 912 C CA . GLY A 1 114 ? 4.725 4.062 4.784 1.00 71.44 114 GLY A CA 1
ATOM 913 C C . GLY A 1 114 ? 4.849 4.270 6.299 1.00 71.44 114 GLY A C 1
ATOM 914 O O . GLY A 1 114 ? 3.949 3.856 7.032 1.00 71.44 114 GLY A O 1
ATOM 915 N N . PRO A 1 115 ? 5.898 4.953 6.791 1.00 69.44 115 PRO A N 1
ATOM 916 C CA . PRO A 1 115 ? 6.029 5.338 8.194 1.00 69.44 115 PRO A CA 1
ATOM 917 C C . PRO A 1 115 ? 4.857 6.159 8.735 1.00 69.44 115 PRO A C 1
ATOM 919 O O . PRO A 1 115 ? 4.442 5.940 9.873 1.00 69.44 115 PRO A O 1
ATOM 922 N N . MET A 1 116 ? 4.298 7.077 7.938 1.00 71.19 116 MET A N 1
ATOM 923 C CA . MET A 1 116 ? 3.133 7.863 8.356 1.00 71.19 116 MET A CA 1
ATOM 924 C C . MET A 1 116 ? 1.893 6.987 8.550 1.00 71.19 116 MET A C 1
ATOM 926 O O . MET A 1 116 ? 1.238 7.084 9.584 1.00 71.19 116 MET A O 1
ATOM 930 N N . ILE A 1 117 ? 1.608 6.083 7.607 1.00 70.25 117 ILE A N 1
ATOM 931 C CA . ILE A 1 117 ? 0.513 5.113 7.743 1.00 70.25 117 ILE A CA 1
ATOM 932 C C . ILE A 1 117 ? 0.766 4.202 8.949 1.00 70.25 117 ILE A C 1
ATOM 934 O O . ILE A 1 117 ? -0.148 3.946 9.727 1.00 70.25 117 ILE A O 1
ATOM 938 N N . ALA A 1 118 ? 2.004 3.751 9.163 1.00 70.06 118 ALA A N 1
ATOM 939 C CA . ALA A 1 118 ? 2.339 2.939 10.326 1.00 70.06 118 ALA A CA 1
ATOM 940 C C . ALA A 1 118 ? 2.075 3.678 11.646 1.00 70.06 118 ALA A C 1
ATOM 942 O O . ALA A 1 118 ? 1.523 3.083 12.561 1.00 70.06 118 ALA A O 1
ATOM 943 N N . LEU A 1 119 ? 2.383 4.976 11.745 1.00 67.75 119 LEU A N 1
ATOM 944 C CA . LEU A 1 119 ? 2.052 5.788 12.925 1.00 67.75 119 LEU A CA 1
ATOM 945 C C . LEU A 1 119 ? 0.543 5.939 13.163 1.00 67.75 119 LEU A C 1
ATOM 947 O O . LEU A 1 119 ? 0.136 6.097 14.309 1.00 67.75 119 LEU A O 1
ATOM 951 N N . MET A 1 120 ? -0.280 5.893 12.112 1.00 68.69 120 MET A N 1
ATOM 952 C CA . MET A 1 120 ? -1.737 5.994 12.248 1.00 68.69 120 MET A CA 1
ATOM 953 C C . MET A 1 120 ? -2.379 4.718 12.808 1.00 68.69 120 MET A C 1
ATOM 955 O O . MET A 1 120 ? -3.433 4.808 13.429 1.00 68.69 120 MET A O 1
ATOM 959 N N . PHE A 1 121 ? -1.769 3.548 12.588 1.00 63.62 121 PHE A N 1
ATOM 960 C CA . PHE A 1 121 ? -2.384 2.249 12.909 1.00 63.62 121 PHE A CA 1
ATOM 961 C C . PHE A 1 121 ? -1.571 1.377 13.883 1.00 63.62 121 PHE A C 1
ATOM 963 O O . PHE A 1 121 ? -2.097 0.400 14.412 1.00 63.62 121 PHE A O 1
ATOM 970 N N . PHE A 1 122 ? -0.301 1.699 14.139 1.00 63.28 122 PHE A N 1
ATOM 971 C CA . PHE A 1 122 ? 0.595 0.936 15.012 1.00 63.28 122 PHE A CA 1
ATOM 972 C C . PHE A 1 122 ? 1.249 1.806 16.085 1.00 63.28 122 PHE A C 1
ATOM 974 O O . PHE A 1 122 ? 1.325 3.029 15.998 1.00 63.28 122 PHE A O 1
ATOM 981 N N . SER A 1 123 ? 1.762 1.141 17.123 1.00 59.19 123 SER A N 1
ATOM 982 C CA . SER A 1 123 ? 2.522 1.799 18.185 1.00 59.19 123 SER A CA 1
ATOM 983 C C . SER A 1 123 ? 3.801 2.453 17.640 1.00 59.19 123 SER A C 1
ATOM 985 O O . SER A 1 123 ? 4.477 1.889 16.776 1.00 59.19 123 SER A O 1
ATOM 987 N N . ILE A 1 124 ? 4.194 3.598 18.214 1.00 55.62 124 ILE A N 1
ATOM 988 C CA . ILE A 1 124 ? 5.412 4.369 17.875 1.00 55.62 124 ILE A CA 1
ATOM 989 C C . ILE A 1 124 ? 6.659 3.488 17.679 1.00 55.62 124 ILE A C 1
ATOM 991 O O . ILE A 1 124 ? 7.484 3.752 16.805 1.00 55.62 124 ILE A O 1
ATOM 995 N N . ARG A 1 125 ? 6.792 2.411 18.461 1.00 55.81 125 ARG A N 1
ATOM 996 C CA . ARG A 1 125 ? 7.943 1.499 18.418 1.00 55.81 125 ARG A CA 1
ATOM 997 C C . ARG A 1 125 ? 8.068 0.761 17.082 1.00 55.81 125 ARG A C 1
ATOM 999 O O . ARG A 1 125 ? 9.180 0.564 16.599 1.00 55.81 125 ARG A O 1
ATOM 1006 N N . GLN A 1 126 ? 6.944 0.372 16.482 1.00 60.06 126 GLN A N 1
ATOM 1007 C CA . GLN A 1 126 ? 6.915 -0.304 15.181 1.00 60.06 126 GLN A CA 1
ATOM 1008 C C . GLN A 1 126 ? 7.189 0.679 14.039 1.00 60.06 126 GLN A C 1
ATOM 1010 O O . GLN A 1 126 ? 7.908 0.342 13.100 1.00 60.06 126 GLN A O 1
ATOM 1015 N N . SER A 1 127 ? 6.714 1.918 14.159 1.00 59.22 127 SER A N 1
ATOM 1016 C CA . SER A 1 127 ? 6.996 2.971 13.181 1.00 59.22 127 SER A CA 1
ATOM 1017 C C . SER A 1 127 ? 8.470 3.374 13.169 1.00 59.22 127 SER A C 1
ATOM 1019 O O . SER A 1 127 ? 9.046 3.521 12.096 1.00 59.22 127 SER A O 1
ATOM 1021 N N . ILE A 1 128 ? 9.118 3.472 14.338 1.00 64.00 128 ILE A N 1
ATOM 1022 C CA . ILE A 1 128 ? 10.565 3.739 14.430 1.00 64.00 128 ILE A CA 1
ATOM 1023 C C . ILE A 1 128 ? 11.371 2.628 13.746 1.00 64.00 128 ILE A C 1
ATOM 1025 O O . ILE A 1 128 ? 12.316 2.921 13.018 1.00 64.00 128 ILE A O 1
ATOM 1029 N N . PHE A 1 129 ? 10.984 1.361 13.924 1.00 71.12 129 PHE A N 1
ATOM 1030 C CA . PHE A 1 129 ? 11.649 0.250 13.239 1.00 71.12 129 PHE A CA 1
ATOM 1031 C C . PHE A 1 129 ? 11.552 0.375 11.711 1.00 71.12 129 PHE A C 1
ATOM 1033 O O . PHE A 1 129 ? 12.553 0.204 11.017 1.00 71.12 129 PHE A O 1
ATOM 1040 N N . LEU A 1 130 ? 10.376 0.729 11.186 1.00 65.75 130 LEU A N 1
ATOM 1041 C CA . LEU A 1 130 ? 10.167 0.934 9.749 1.00 65.75 130 LEU A CA 1
ATOM 1042 C C . LEU A 1 130 ? 10.983 2.113 9.207 1.00 65.75 130 LEU A C 1
ATOM 1044 O O . LEU A 1 130 ? 11.590 1.996 8.145 1.00 65.75 130 LEU A O 1
ATOM 1048 N N . VAL A 1 131 ? 11.066 3.216 9.957 1.00 68.69 131 VAL A N 1
ATOM 1049 C CA . VAL A 1 131 ? 11.935 4.351 9.614 1.00 68.69 131 VAL A CA 1
ATOM 1050 C C . VAL A 1 131 ? 13.396 3.898 9.548 1.00 68.69 131 VAL A C 1
ATOM 1052 O O . VAL A 1 131 ? 14.058 4.134 8.542 1.00 68.69 131 VAL A O 1
ATOM 1055 N N . ILE A 1 132 ? 13.898 3.177 10.554 1.00 70.69 132 ILE A N 1
ATOM 1056 C CA . ILE A 1 132 ? 15.283 2.675 10.556 1.00 70.69 132 ILE A CA 1
ATOM 1057 C C . ILE A 1 132 ? 15.532 1.724 9.376 1.00 70.69 132 ILE A C 1
ATOM 1059 O O . ILE A 1 132 ? 16.571 1.817 8.723 1.00 70.69 132 ILE A O 1
ATOM 1063 N N . ALA A 1 133 ? 14.592 0.831 9.059 1.00 70.12 133 ALA A N 1
ATOM 1064 C CA . ALA A 1 133 ? 14.713 -0.093 7.931 1.00 70.12 133 ALA A CA 1
ATOM 1065 C C . ALA A 1 133 ? 14.808 0.638 6.579 1.00 70.12 133 ALA A C 1
ATOM 1067 O O . ALA A 1 133 ? 15.579 0.234 5.708 1.00 70.12 133 ALA A O 1
ATOM 1068 N N . ILE A 1 134 ? 14.067 1.736 6.417 1.00 66.88 134 ILE A N 1
ATOM 1069 C CA . ILE A 1 134 ? 14.152 2.603 5.239 1.00 66.88 134 ILE A CA 1
ATOM 1070 C C . ILE A 1 134 ? 15.516 3.312 5.215 1.00 66.88 134 ILE A C 1
ATOM 1072 O O . ILE A 1 134 ? 16.278 3.152 4.263 1.00 66.88 134 ILE A O 1
ATOM 1076 N N . TYR A 1 135 ? 15.880 4.032 6.279 1.00 65.12 135 TYR A N 1
ATOM 1077 C CA . TYR A 1 135 ? 17.104 4.844 6.321 1.00 65.12 135 TYR A CA 1
ATOM 1078 C C . TYR A 1 135 ? 18.398 4.025 6.238 1.00 65.12 135 TYR A C 1
ATOM 1080 O O . TYR A 1 135 ? 19.326 4.429 5.542 1.00 65.12 135 TYR A O 1
ATOM 1088 N N . SER A 1 136 ? 18.464 2.860 6.887 1.00 64.25 136 SER A N 1
ATOM 1089 C CA . SER A 1 136 ? 19.620 1.951 6.790 1.00 64.25 136 SER A CA 1
ATOM 1090 C C . SER A 1 136 ? 19.862 1.457 5.364 1.00 64.25 136 SER A C 1
ATOM 1092 O O . SER A 1 136 ? 21.007 1.227 4.982 1.00 64.25 136 SER A O 1
ATOM 1094 N N . LYS A 1 137 ? 18.805 1.337 4.551 1.00 58.41 137 LYS A N 1
ATOM 1095 C CA . LYS A 1 137 ? 18.941 1.014 3.130 1.00 58.41 137 LYS A CA 1
ATOM 1096 C C . LYS A 1 137 ? 19.315 2.226 2.280 1.00 58.41 137 LYS A C 1
ATOM 1098 O O . LYS A 1 137 ? 20.131 2.068 1.381 1.00 58.41 137 LYS A O 1
ATOM 1103 N N . PHE A 1 138 ? 18.766 3.412 2.548 1.00 56.34 138 PHE A N 1
ATOM 1104 C CA . PHE A 1 138 ? 19.074 4.628 1.778 1.00 56.34 138 PHE A CA 1
ATOM 1105 C C . PHE A 1 138 ? 20.468 5.218 2.076 1.00 56.34 138 PHE A C 1
ATOM 1107 O O . PHE A 1 138 ? 21.090 5.786 1.183 1.00 56.34 138 PHE A O 1
ATOM 1114 N N . GLY A 1 139 ? 20.997 5.053 3.293 1.00 49.94 139 GLY A N 1
ATOM 1115 C CA . GLY A 1 139 ? 22.301 5.595 3.705 1.00 49.94 139 GLY A CA 1
ATOM 1116 C C . GLY A 1 139 ? 23.525 4.966 3.025 1.00 49.94 139 GLY A C 1
ATOM 1117 O O . GLY A 1 139 ? 24.611 5.527 3.098 1.00 49.94 139 GLY A O 1
ATOM 1118 N N . ASN A 1 140 ? 23.364 3.837 2.330 1.00 49.34 140 ASN A N 1
ATOM 1119 C CA . ASN A 1 140 ? 24.452 3.178 1.596 1.00 49.34 140 ASN A CA 1
ATOM 1120 C C . ASN A 1 140 ? 24.692 3.747 0.183 1.00 49.34 140 ASN A C 1
ATOM 1122 O O . ASN A 1 140 ? 25.587 3.276 -0.511 1.00 49.34 140 ASN A O 1
ATOM 1126 N N . TYR A 1 141 ? 23.922 4.750 -0.253 1.00 50.53 141 TYR A N 1
ATOM 1127 C CA . TYR A 1 141 ? 24.016 5.325 -1.604 1.00 50.53 141 TYR A CA 1
ATOM 1128 C C . TYR A 1 141 ? 24.788 6.656 -1.675 1.00 50.53 141 TYR A C 1
ATOM 1130 O O . TYR A 1 141 ? 24.737 7.331 -2.696 1.00 50.53 141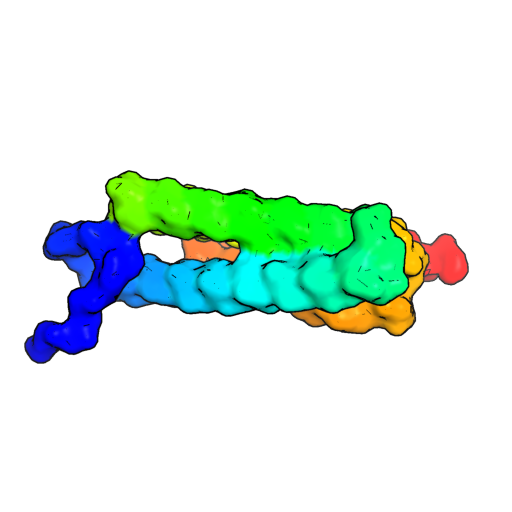 TYR A O 1
ATOM 1138 N N . SER A 1 142 ? 25.521 7.043 -0.624 1.00 40.12 142 SER A N 1
ATOM 1139 C CA . SER A 1 142 ? 26.440 8.199 -0.640 1.00 40.12 142 SER A CA 1
ATOM 1140 C C . SER A 1 142 ? 27.915 7.808 -0.816 1.00 40.12 142 SER A C 1
ATOM 1142 O O . SER A 1 142 ? 28.803 8.590 -0.484 1.00 40.12 142 SER A O 1
ATOM 1144 N N . ALA A 1 143 ? 28.184 6.591 -1.292 1.00 36.75 143 ALA A N 1
ATOM 1145 C CA . ALA A 1 143 ? 29.530 6.072 -1.514 1.00 36.75 143 ALA A CA 1
ATOM 1146 C C . ALA A 1 143 ? 29.708 5.531 -2.941 1.00 36.75 143 ALA A C 1
ATOM 1148 O O . ALA A 1 143 ? 30.202 4.423 -3.097 1.00 36.75 143 ALA A O 1
ATOM 1149 N N . PHE A 1 144 ? 29.290 6.289 -3.958 1.00 38.69 144 PHE A N 1
ATOM 1150 C CA . PHE A 1 144 ? 29.800 6.206 -5.332 1.00 38.69 144 PHE A CA 1
ATOM 1151 C C . PHE A 1 144 ? 29.699 7.580 -5.993 1.00 38.69 144 PHE A C 1
ATOM 1153 O O . PHE A 1 144 ? 28.645 8.231 -5.812 1.00 38.69 144 PHE A O 1
#

Foldseek 3Di:
DPPPPPQALDDPPDDPVVSVVRNVLCVVLVVLLVVLVVQLVVCCVPPNDDLSNVLSVVLNVQLVVQSVVCRVVSNSVSNLVSNLVSLLVSLLSNCVVVPDPVVSVVSVVSNVVSLVSCVVPHDPVVSVVSVCVNCVSVVVPPPD

Sequence (144 aa):
MNKYKLFFAFDPKDTEEIRLEKFAAFLVSASCTLAGGIWTAMYYFIFGWGLTSLLPASFTFIVGGALFISHISKNHRYLIYAQIICITYIPAFIQWSIGGVFDSGFVLVWAFVGPMIALMFFSIRQSIFLVIAIYSKFGNYSAF

Secondary structure (DSSP, 8-state):
-------TT--TT--HHHHHHHHHHHHHHHHHHHHHHHHHHHHHHHH-S-HHHHHHHHHHHHHHHHHHHHHHHS-THHHHHHHHHHHHHHHHHHHHHH--SSTTHHHHHHHHHHHHHHHHHS-HHHHHHHHHHHHHHHGGGS--

Nearest PDB structures (foldseek):
  7tcd-assembly1_A  TM=4.520E-01  e=2.894E+00  synthetic construct
  8flx-assembly1_A  TM=3.172E-01  e=8.480E+00  synthetic construct

pLDDT: mean 78.16, std 14.58, range [36.75, 95.69]

Mean predicted aligned error: 8.71 Å